Protein AF-A0A1C5IHU7-F1 (afdb_monomer)

Solvent-accessible surface area (backbone atoms only — not comparable to full-atom values): 5326 Å² total; per-residue (Å²): 133,82,77,77,76,76,43,34,25,43,37,31,35,39,27,50,35,51,57,88,59,82,53,92,80,67,52,68,44,97,45,90,46,33,44,54,76,47,76,47,72,54,83,83,52,26,27,37,43,30,29,42,18,58,28,91,43,71,70,53,25,52,56,53,37,53,53,38,53,40,53,43,35,49,75,34,62,26,49,68,67,82,63,42,79,79,42,75,46,74,51,82,90,122

Radius of gyration: 13.48 Å; Cα contacts (8 Å, |Δi|>4): 201; chains: 1; bounding box: 25×36×41 Å

pLDDT: mean 84.73, std 13.52, range [40.03, 96.44]

Secondary structure (DSSP, 8-state):
---PPPPEEEEEEEEES--S---GGGG--SSTTEEEEEEEEETTTEEEEEEEEE-SSHHHHHHHHHHHHHHHHHHTT---SS-EEEEEEEE---

Structure (mmCIF, N/CA/C/O backbone):
data_AF-A0A1C5IHU7-F1
#
_entry.id   AF-A0A1C5IHU7-F1
#
loop_
_atom_site.group_PDB
_atom_site.id
_atom_site.type_symbol
_atom_site.label_atom_id
_atom_site.label_alt_id
_atom_site.label_comp_id
_atom_site.label_asym_id
_atom_site.label_entity_id
_atom_site.label_seq_id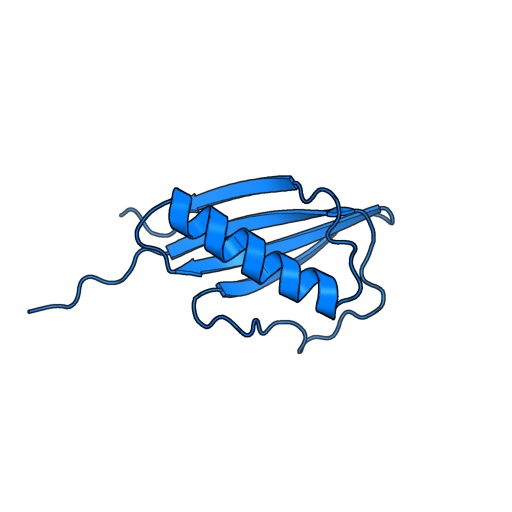
_atom_site.pdbx_PDB_ins_code
_atom_site.Cartn_x
_atom_site.Cartn_y
_atom_site.Cartn_z
_atom_site.occupancy
_atom_site.B_iso_or_equiv
_atom_site.auth_seq_id
_atom_site.auth_comp_id
_atom_site.auth_asym_id
_atom_site.auth_atom_id
_atom_site.pdbx_PDB_model_num
ATOM 1 N N . MET A 1 1 ? 10.241 21.566 24.233 1.00 40.03 1 MET A N 1
ATOM 2 C CA . MET A 1 1 ? 8.976 20.935 23.817 1.00 40.03 1 MET A CA 1
ATOM 3 C C . MET A 1 1 ? 9.339 20.008 22.674 1.00 40.03 1 MET A C 1
ATOM 5 O O . MET A 1 1 ? 9.578 20.495 21.577 1.00 40.03 1 MET A O 1
ATOM 9 N N . GLU A 1 2 ? 9.568 18.727 22.965 1.00 46.62 2 GLU A N 1
ATOM 10 C CA . GLU A 1 2 ? 9.785 17.723 21.919 1.00 46.62 2 GLU A CA 1
ATOM 11 C C . GLU A 1 2 ? 8.505 17.619 21.093 1.00 46.62 2 GLU A C 1
ATOM 13 O O . GLU A 1 2 ? 7.417 17.450 21.643 1.00 46.62 2 GLU A O 1
ATOM 18 N N . SER A 1 3 ? 8.625 17.790 19.778 1.00 51.75 3 SER A N 1
ATOM 19 C CA . SER A 1 3 ? 7.540 17.460 18.863 1.00 51.75 3 SER A CA 1
ATOM 20 C C . SER A 1 3 ? 7.362 15.950 18.934 1.00 51.75 3 SER A C 1
ATOM 22 O O . SER A 1 3 ? 8.286 15.224 18.571 1.00 51.75 3 SER A O 1
ATOM 24 N N . ALA A 1 4 ? 6.217 15.471 19.423 1.00 64.94 4 ALA A N 1
ATOM 25 C CA . ALA A 1 4 ? 5.904 14.049 19.352 1.00 64.94 4 ALA A CA 1
ATOM 26 C C . ALA A 1 4 ? 6.034 13.603 17.886 1.00 64.94 4 ALA A C 1
ATOM 28 O O . ALA A 1 4 ? 5.489 14.259 16.992 1.00 64.94 4 ALA A O 1
ATOM 29 N N . ALA A 1 5 ? 6.808 12.547 17.633 1.00 76.06 5 ALA A N 1
ATOM 30 C CA . ALA A 1 5 ? 6.926 11.989 16.294 1.00 76.06 5 ALA A CA 1
ATOM 31 C C . ALA A 1 5 ? 5.534 11.542 15.827 1.00 76.06 5 ALA A C 1
ATOM 33 O O . ALA A 1 5 ? 4.804 10.893 16.578 1.00 76.06 5 ALA A O 1
ATOM 34 N N . THR A 1 6 ? 5.141 11.922 14.610 1.00 83.00 6 THR A N 1
ATOM 35 C CA . THR A 1 6 ? 3.877 11.459 14.030 1.00 83.00 6 THR A CA 1
ATOM 36 C C . THR A 1 6 ? 3.927 9.935 13.898 1.00 83.00 6 THR A C 1
ATOM 38 O O . THR A 1 6 ? 4.910 9.429 13.346 1.00 83.00 6 THR A O 1
ATOM 41 N N . PRO A 1 7 ? 2.905 9.197 14.375 1.00 90.06 7 PRO A N 1
ATOM 42 C CA . PRO A 1 7 ? 2.851 7.755 14.201 1.00 90.06 7 PRO A CA 1
ATOM 43 C C . PRO A 1 7 ? 2.947 7.367 12.727 1.00 90.06 7 PRO A C 1
ATOM 45 O O . PRO A 1 7 ? 2.528 8.106 11.829 1.00 90.06 7 PRO A O 1
ATOM 48 N N . THR A 1 8 ? 3.488 6.179 12.481 1.00 93.25 8 THR A N 1
ATOM 49 C CA . THR A 1 8 ? 3.552 5.620 11.133 1.00 93.25 8 THR A CA 1
ATOM 50 C C . THR A 1 8 ? 2.770 4.325 11.064 1.00 93.25 8 THR A C 1
ATOM 52 O O . THR A 1 8 ? 2.626 3.616 12.054 1.00 93.25 8 THR A O 1
ATOM 55 N N . TRP A 1 9 ? 2.240 4.024 9.890 1.00 95.44 9 TRP A N 1
ATOM 56 C CA . TRP A 1 9 ? 1.393 2.870 9.628 1.00 95.44 9 TRP A CA 1
ATOM 57 C C . TRP A 1 9 ? 1.928 2.142 8.411 1.00 95.44 9 TRP A C 1
ATOM 59 O O . TRP A 1 9 ? 2.340 2.779 7.447 1.00 95.44 9 TRP A O 1
ATOM 69 N N . ILE A 1 10 ? 1.930 0.817 8.429 1.00 95.56 10 ILE A N 1
ATOM 70 C CA . ILE A 1 10 ? 2.180 0.027 7.227 1.00 95.56 10 ILE A CA 1
ATOM 71 C C . ILE A 1 10 ? 0.827 -0.341 6.646 1.00 95.56 10 ILE A C 1
ATOM 73 O O . ILE A 1 10 ? 0.007 -0.967 7.316 1.00 95.56 10 ILE A O 1
ATOM 77 N N . MET A 1 11 ? 0.620 0.044 5.393 1.00 96.44 11 MET A N 1
ATOM 78 C CA . MET A 1 11 ? -0.569 -0.299 4.633 1.00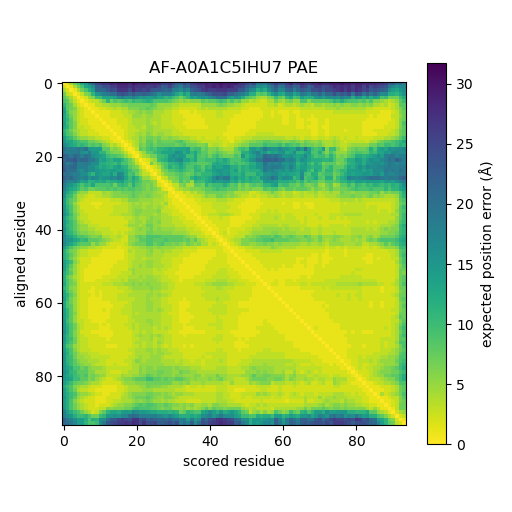 96.44 11 MET A CA 1
ATOM 79 C C . MET A 1 11 ? -0.181 -1.130 3.420 1.00 96.44 11 MET A C 1
ATOM 81 O O . MET A 1 11 ? 0.734 -0.764 2.681 1.00 96.44 11 MET A O 1
ATOM 85 N N . THR A 1 12 ? -0.909 -2.220 3.204 1.00 96.38 12 THR A N 1
ATOM 86 C CA . THR A 1 12 ? -0.757 -3.094 2.043 1.00 96.38 12 THR A CA 1
ATOM 87 C C . THR A 1 12 ? -2.095 -3.227 1.338 1.00 96.38 12 THR A C 1
ATOM 89 O O . THR A 1 12 ? -3.107 -3.575 1.953 1.00 96.38 12 THR A O 1
ATOM 92 N N . VAL A 1 13 ? -2.087 -2.958 0.037 1.00 96.31 13 VA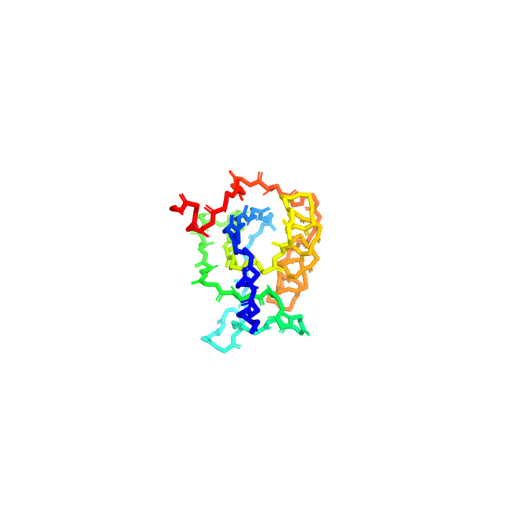L A N 1
ATOM 93 C CA . VAL A 1 13 ? -3.273 -2.974 -0.814 1.00 96.31 13 VAL A CA 1
ATOM 94 C C . VAL A 1 13 ? -3.041 -3.906 -1.989 1.00 96.31 13 VAL A C 1
ATOM 96 O O . VAL A 1 13 ? -2.004 -3.863 -2.652 1.00 96.31 13 VAL A O 1
ATOM 99 N N . GLU A 1 14 ? -4.032 -4.745 -2.240 1.00 95.38 14 GLU A N 1
ATOM 100 C CA . GLU A 1 14 ? -4.117 -5.601 -3.406 1.00 95.38 14 GLU A CA 1
ATOM 101 C C . GLU A 1 14 ? -4.925 -4.912 -4.508 1.00 95.38 14 GLU A C 1
ATOM 103 O O . GLU A 1 14 ? -6.010 -4.368 -4.275 1.00 95.38 14 GLU A O 1
ATOM 108 N N . TYR A 1 15 ? -4.392 -4.979 -5.724 1.00 93.19 15 TYR A N 1
ATOM 109 C CA . TYR A 1 15 ? -5.018 -4.498 -6.942 1.00 93.19 15 TYR A CA 1
ATOM 110 C C . TYR A 1 15 ? -5.144 -5.624 -7.963 1.00 93.19 15 TYR A C 1
ATOM 112 O O . TYR A 1 15 ? -4.242 -6.452 -8.127 1.00 93.19 15 TYR A O 1
ATOM 120 N N . ALA A 1 16 ? -6.249 -5.605 -8.707 1.00 91.25 16 ALA A N 1
ATOM 121 C CA . ALA A 1 16 ? -6.451 -6.502 -9.832 1.00 91.25 16 ALA A CA 1
ATOM 122 C C . ALA A 1 16 ? -5.568 -6.105 -11.028 1.00 91.25 16 ALA A C 1
ATOM 124 O O . ALA A 1 16 ? -5.506 -4.945 -11.441 1.00 91.25 16 ALA A O 1
ATOM 125 N N . GLY A 1 17 ? -4.944 -7.109 -11.633 1.00 86.25 17 GLY A N 1
ATOM 126 C CA . GLY A 1 17 ? -4.022 -6.984 -12.752 1.00 86.25 17 GLY A CA 1
ATOM 127 C C . GLY A 1 17 ? -2.556 -6.900 -12.334 1.00 86.25 17 GLY A C 1
ATOM 128 O O . GLY A 1 17 ? -2.196 -6.860 -11.157 1.00 86.25 17 GLY A O 1
ATOM 129 N N . VAL A 1 18 ? -1.691 -6.889 -13.342 1.00 82.00 18 VAL A N 1
ATOM 130 C CA . VAL A 1 18 ? -0.240 -6.778 -13.180 1.00 82.00 18 VAL A CA 1
ATOM 131 C C . VAL A 1 18 ? 0.253 -5.496 -13.826 1.00 82.00 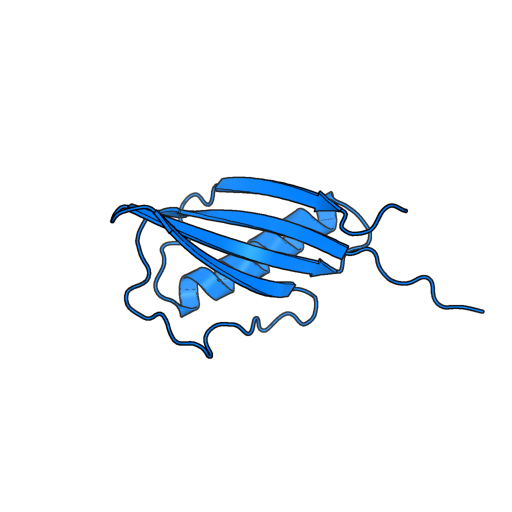18 VAL A C 1
ATOM 133 O O . VAL A 1 18 ? -0.195 -5.154 -14.918 1.00 82.00 18 VAL A O 1
ATOM 136 N N . SER A 1 19 ? 1.175 -4.796 -13.166 1.00 72.94 19 SER A N 1
ATOM 137 C CA . SER A 1 19 ? 1.838 -3.642 -13.774 1.00 72.94 19 SER A CA 1
ATOM 138 C C . SER A 1 19 ? 2.721 -4.099 -14.944 1.00 72.94 19 SER A C 1
ATOM 140 O O . SER A 1 19 ? 3.610 -4.931 -14.738 1.00 72.94 19 SER A O 1
ATOM 142 N N . PRO A 1 20 ? 2.537 -3.556 -16.159 1.00 66.12 20 PRO A N 1
ATOM 143 C CA . PRO A 1 20 ? 3.465 -3.764 -17.267 1.00 66.12 20 PRO A CA 1
ATOM 144 C C . PRO A 1 20 ? 4.643 -2.773 -17.252 1.00 66.12 20 PRO A C 1
ATOM 146 O O . PRO A 1 20 ? 5.560 -2.914 -18.057 1.00 66.12 20 PRO A O 1
ATOM 149 N N . ALA A 1 21 ? 4.603 -1.757 -16.384 1.00 64.50 21 ALA A N 1
ATOM 150 C CA . ALA A 1 21 ? 5.449 -0.569 -16.464 1.00 64.50 21 ALA A CA 1
ATOM 151 C C . ALA A 1 21 ? 6.467 -0.430 -15.320 1.00 64.50 21 ALA A C 1
ATOM 153 O O . ALA A 1 21 ? 7.133 0.597 -15.274 1.00 64.50 21 ALA A O 1
ATOM 154 N N . TRP A 1 22 ? 6.609 -1.442 -14.451 1.00 65.06 22 TRP A N 1
ATOM 155 C CA . TRP A 1 22 ? 7.495 -1.389 -13.283 1.00 65.06 22 TRP A CA 1
ATOM 156 C C . TRP A 1 22 ? 8.922 -0.942 -13.631 1.00 65.06 22 TRP A C 1
ATOM 158 O O . TRP A 1 22 ? 9.614 -1.571 -14.438 1.00 65.06 22 TRP A O 1
ATOM 168 N N . ARG A 1 23 ? 9.364 0.130 -12.975 1.00 66.88 23 ARG A N 1
ATOM 169 C CA . ARG A 1 23 ? 10.740 0.633 -12.942 1.00 66.88 23 ARG A CA 1
ATOM 170 C C . ARG A 1 23 ? 11.155 0.875 -11.492 1.00 66.88 23 ARG A C 1
ATOM 172 O O . ARG A 1 23 ? 10.318 1.197 -10.65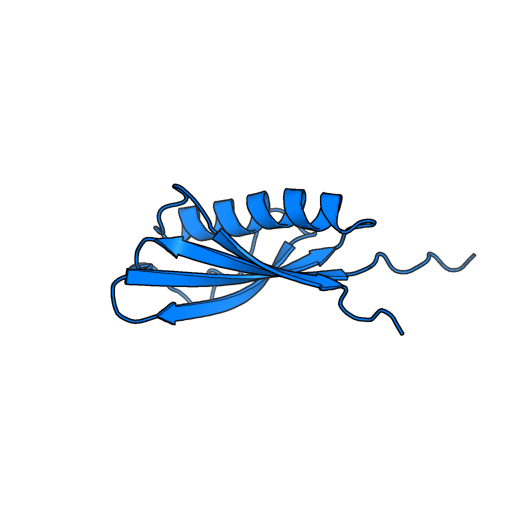3 1.00 66.88 23 ARG A O 1
ATOM 179 N N . GLU A 1 24 ? 12.450 0.750 -11.199 1.00 55.88 24 GLU A N 1
ATOM 180 C CA . GLU A 1 24 ? 13.014 1.018 -9.860 1.00 55.88 24 GLU A CA 1
ATOM 181 C C . GLU A 1 24 ? 12.630 2.410 -9.315 1.00 55.88 24 GLU A C 1
ATOM 183 O O . GLU A 1 24 ? 12.427 2.559 -8.113 1.00 55.88 24 GLU A O 1
ATOM 188 N N . ASP A 1 25 ? 12.409 3.392 -10.196 1.00 59.28 25 ASP A N 1
ATOM 189 C CA . ASP A 1 25 ? 12.046 4.772 -9.838 1.00 59.28 25 ASP A CA 1
ATOM 190 C C . ASP A 1 25 ? 10.535 5.023 -9.695 1.00 59.28 25 ASP A C 1
ATOM 192 O O . ASP A 1 25 ? 10.106 6.142 -9.399 1.00 59.28 25 ASP A O 1
ATOM 196 N N . ASP A 1 26 ? 9.696 3.995 -9.845 1.00 65.19 26 ASP A N 1
ATOM 197 C CA . ASP A 1 26 ? 8.254 4.124 -9.626 1.00 65.19 26 ASP A CA 1
ATOM 198 C C . ASP A 1 26 ? 7.904 4.291 -8.139 1.00 65.19 26 ASP A C 1
ATOM 200 O O . ASP A 1 26 ? 6.732 4.314 -7.797 1.00 65.19 26 ASP A O 1
ATOM 204 N N . GLY A 1 27 ? 8.871 4.386 -7.226 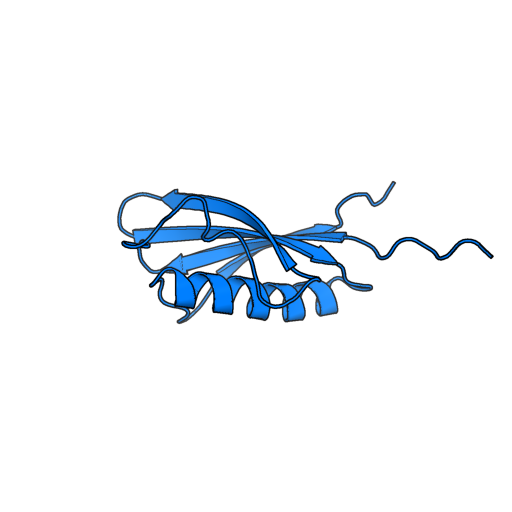1.00 58.62 27 GLY A N 1
ATOM 205 C CA . GLY A 1 27 ? 8.666 4.382 -5.775 1.00 58.62 27 GLY A CA 1
ATOM 206 C C . GLY A 1 27 ? 8.282 5.717 -5.126 1.00 58.62 27 GLY A C 1
ATOM 207 O O . GLY A 1 27 ? 8.361 5.819 -3.910 1.00 58.62 27 GLY A O 1
ATOM 208 N N . THR A 1 28 ? 7.892 6.762 -5.859 1.00 66.06 28 THR A N 1
ATOM 209 C CA . THR A 1 28 ? 7.597 8.085 -5.255 1.00 66.06 28 THR A CA 1
ATOM 210 C C . THR A 1 28 ? 6.112 8.422 -5.321 1.00 66.06 28 THR A C 1
ATOM 212 O O . THR A 1 28 ? 5.565 8.481 -6.410 1.00 66.06 28 THR A O 1
ATOM 215 N N . THR A 1 29 ? 5.404 8.644 -4.214 1.00 70.75 29 THR A N 1
ATOM 216 C CA . THR A 1 29 ? 4.066 9.265 -4.321 1.00 70.75 29 THR A CA 1
ATOM 217 C C . THR A 1 29 ? 4.189 10.786 -4.239 1.00 70.75 29 THR A C 1
ATOM 219 O O . THR A 1 29 ? 5.128 11.295 -3.631 1.00 70.75 29 THR A O 1
ATOM 222 N N . ASP A 1 30 ? 3.239 11.518 -4.825 1.00 77.62 30 ASP A N 1
ATOM 223 C CA . ASP A 1 30 ? 3.178 12.982 -4.680 1.00 77.62 30 ASP A CA 1
ATOM 224 C C . ASP A 1 30 ? 2.759 13.420 -3.259 1.00 77.62 30 ASP A C 1
ATOM 226 O O . ASP A 1 30 ? 2.753 14.612 -2.955 1.00 77.62 30 ASP A O 1
ATOM 230 N N . ASP A 1 31 ? 2.375 12.479 -2.384 1.00 85.00 31 ASP A N 1
ATOM 231 C CA . ASP A 1 31 ? 2.070 12.742 -0.977 1.00 85.00 31 ASP A CA 1
ATOM 232 C C . ASP A 1 31 ? 3.279 12.352 -0.119 1.00 85.00 31 ASP A C 1
ATOM 234 O O . ASP A 1 31 ? 3.598 11.177 0.049 1.00 85.00 31 ASP A O 1
ATOM 238 N N . SER A 1 32 ? 3.947 13.344 0.472 1.00 87.44 32 SER A N 1
ATOM 239 C CA . SER A 1 32 ? 5.120 13.120 1.326 1.00 87.44 32 SER A CA 1
ATOM 240 C C . SER A 1 32 ? 4.831 12.267 2.566 1.00 87.44 32 SER A C 1
ATOM 242 O O . SER A 1 32 ? 5.767 11.784 3.202 1.00 87.44 32 SER A O 1
ATOM 244 N N . ARG A 1 33 ? 3.554 12.056 2.914 1.00 91.25 33 ARG A N 1
ATOM 245 C CA . ARG A 1 33 ? 3.130 11.169 4.004 1.00 91.25 33 ARG A CA 1
ATOM 246 C C . ARG A 1 33 ? 3.036 9.709 3.583 1.00 91.25 33 ARG A C 1
ATOM 248 O O . ARG A 1 33 ? 2.907 8.870 4.465 1.00 91.25 33 ARG A O 1
ATOM 255 N N . VAL A 1 34 ? 3.089 9.393 2.289 1.00 93.06 34 VAL A N 1
ATOM 256 C CA . VAL A 1 34 ? 3.028 8.021 1.772 1.00 93.06 34 VAL A CA 1
ATOM 257 C C . VAL A 1 34 ? 4.354 7.678 1.116 1.00 93.06 34 VAL A C 1
ATOM 259 O O . VAL A 1 34 ? 4.682 8.168 0.036 1.00 93.06 34 VAL A O 1
ATOM 262 N N . ASN A 1 35 ? 5.102 6.793 1.765 1.00 91.06 35 ASN A N 1
ATOM 263 C CA . ASN A 1 35 ? 6.378 6.297 1.281 1.00 91.06 35 ASN A CA 1
ATOM 264 C C . ASN A 1 35 ? 6.227 4.851 0.779 1.00 91.06 35 ASN A C 1
ATOM 266 O O . ASN A 1 35 ? 6.078 3.944 1.604 1.00 91.06 35 ASN A O 1
ATOM 270 N N . PRO A 1 36 ? 6.233 4.614 -0.543 1.00 89.62 36 PRO A N 1
ATOM 271 C CA . PRO A 1 36 ? 6.250 3.280 -1.130 1.00 89.62 36 PRO A CA 1
ATOM 272 C C . PRO A 1 36 ? 7.429 2.456 -0.617 1.00 89.62 36 PRO A C 1
ATOM 274 O O . PRO A 1 36 ? 8.563 2.924 -0.600 1.00 89.62 36 PRO A O 1
ATOM 277 N N . ILE A 1 37 ? 7.170 1.214 -0.210 1.00 88.50 37 ILE A N 1
ATOM 278 C CA . ILE A 1 37 ? 8.221 0.321 0.306 1.00 88.50 37 ILE A CA 1
ATOM 279 C C . ILE A 1 37 ? 8.319 -0.999 -0.446 1.00 88.50 37 ILE A C 1
ATOM 281 O O . ILE A 1 37 ? 9.386 -1.606 -0.461 1.00 88.50 37 ILE A O 1
ATOM 285 N N . ALA A 1 38 ? 7.227 -1.465 -1.053 1.00 88.50 38 ALA A N 1
ATOM 286 C CA . ALA A 1 38 ? 7.239 -2.716 -1.790 1.00 88.50 38 ALA A CA 1
ATOM 287 C C . ALA A 1 38 ? 6.170 -2.744 -2.878 1.00 88.50 38 ALA A C 1
ATOM 289 O O . ALA A 1 38 ? 5.054 -2.256 -2.702 1.00 88.50 38 ALA A O 1
ATOM 290 N N . ILE A 1 39 ? 6.530 -3.395 -3.976 1.00 88.44 39 ILE A N 1
ATOM 291 C CA . ILE A 1 39 ? 5.626 -3.873 -5.010 1.00 88.44 39 ILE A CA 1
ATOM 292 C C . ILE A 1 39 ? 5.854 -5.375 -5.147 1.00 88.44 39 ILE A C 1
ATOM 294 O O . ILE A 1 39 ? 6.993 -5.838 -5.191 1.00 88.44 39 ILE A O 1
ATOM 298 N N . SER A 1 40 ? 4.778 -6.149 -5.194 1.00 88.50 40 SER A N 1
ATOM 299 C CA . SER A 1 40 ? 4.844 -7.589 -5.409 1.00 88.50 40 SER A CA 1
ATOM 300 C C . SER A 1 40 ? 3.816 -8.013 -6.442 1.00 88.50 40 SER A C 1
ATOM 302 O O . SER A 1 40 ? 2.719 -7.463 -6.518 1.00 88.50 40 SER A O 1
ATOM 304 N N . ARG A 1 41 ? 4.175 -9.006 -7.249 1.00 88.38 41 ARG A N 1
ATOM 305 C CA . ARG A 1 41 ? 3.310 -9.589 -8.269 1.00 88.38 41 ARG A CA 1
ATOM 306 C C . ARG A 1 41 ? 2.946 -11.004 -7.848 1.00 88.38 41 ARG A C 1
ATOM 308 O O . ARG A 1 41 ? 3.832 -11.834 -7.659 1.00 88.38 41 ARG A O 1
ATOM 315 N N . ILE A 1 42 ? 1.651 -11.297 -7.770 1.00 87.06 42 ILE A N 1
ATOM 316 C CA . ILE A 1 42 ? 1.157 -12.651 -7.504 1.00 87.06 42 ILE A CA 1
ATOM 317 C C . ILE A 1 42 ? 0.578 -13.213 -8.801 1.00 87.06 42 ILE A C 1
ATOM 319 O O . ILE A 1 42 ? -0.523 -12.861 -9.233 1.00 87.06 42 ILE A O 1
ATOM 323 N N . GLY A 1 43 ? 1.356 -14.088 -9.442 1.00 85.31 43 GLY A N 1
ATOM 324 C CA . GLY A 1 43 ? 0.994 -14.692 -10.723 1.00 85.31 43 GLY A CA 1
ATOM 325 C C . GLY A 1 43 ? 0.793 -13.645 -11.821 1.00 85.31 43 GLY A C 1
ATOM 326 O O . GLY A 1 43 ? 1.572 -12.707 -11.959 1.00 85.31 43 GLY A O 1
ATOM 327 N N . ASP A 1 44 ? -0.244 -13.803 -12.634 1.00 83.81 44 ASP A N 1
ATOM 328 C CA . ASP A 1 44 ? -0.629 -12.893 -13.717 1.00 83.81 44 ASP A CA 1
ATOM 329 C C . ASP A 1 44 ? -1.871 -12.048 -13.395 1.00 83.81 44 ASP A C 1
ATOM 331 O O . ASP A 1 44 ? -2.376 -11.341 -14.266 1.00 83.81 44 ASP A O 1
ATOM 335 N N . ARG A 1 45 ? -2.356 -12.096 -12.148 1.00 87.31 45 ARG A N 1
ATOM 336 C CA . ARG A 1 45 ? -3.668 -11.540 -11.787 1.00 87.31 45 ARG A CA 1
ATOM 337 C C . ARG A 1 45 ? -3.638 -10.408 -10.789 1.00 87.31 45 ARG A C 1
ATOM 339 O O . ARG A 1 45 ? -4.614 -9.670 -10.755 1.00 87.31 45 ARG A O 1
ATOM 346 N N . LEU A 1 46 ?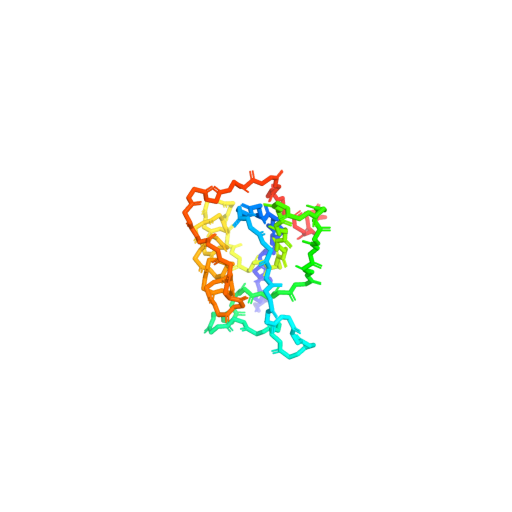 -2.603 -10.304 -9.962 1.00 90.69 46 LEU A N 1
ATOM 347 C CA . LEU A 1 46 ? -2.617 -9.400 -8.818 1.00 90.69 46 LEU A CA 1
ATOM 348 C C . LEU A 1 46 ? -1.291 -8.663 -8.671 1.00 90.69 46 LEU A C 1
ATOM 350 O O . LEU A 1 46 ? -0.210 -9.236 -8.858 1.00 90.69 46 LEU A O 1
ATOM 354 N N . THR A 1 47 ? -1.404 -7.406 -8.260 1.00 91.88 47 THR A N 1
ATOM 355 C CA . THR A 1 47 ? -0.297 -6.572 -7.803 1.00 91.88 47 THR A CA 1
ATOM 356 C C . THR A 1 47 ? -0.585 -6.139 -6.379 1.00 91.88 47 THR A C 1
ATOM 358 O O . THR A 1 47 ? -1.655 -5.613 -6.088 1.00 91.88 47 THR A O 1
ATOM 361 N N . ILE A 1 48 ? 0.382 -6.338 -5.496 1.00 92.62 48 ILE A N 1
ATOM 362 C CA . ILE A 1 48 ? 0.357 -5.838 -4.130 1.00 92.62 48 ILE A CA 1
ATOM 363 C C . ILE A 1 48 ? 1.271 -4.627 -4.055 1.00 92.62 48 ILE A C 1
ATOM 365 O O . ILE A 1 48 ? 2.428 -4.707 -4.467 1.00 92.62 48 ILE A O 1
ATOM 369 N N . LEU A 1 49 ? 0.760 -3.537 -3.491 1.00 92.38 49 LEU A N 1
ATOM 370 C CA . LEU A 1 49 ? 1.540 -2.355 -3.155 1.00 92.38 49 LEU A CA 1
ATOM 371 C C . LEU A 1 49 ? 1.522 -2.148 -1.644 1.00 92.38 49 LEU A C 1
ATOM 373 O O . LEU A 1 49 ? 0.461 -2.194 -1.020 1.00 92.38 49 LEU A O 1
ATOM 377 N N . SER A 1 50 ? 2.692 -1.882 -1.073 1.00 93.25 50 SER A N 1
ATOM 378 C CA . SER A 1 50 ? 2.839 -1.538 0.338 1.00 93.25 50 SER A CA 1
ATOM 379 C C . SER A 1 50 ? 3.514 -0.186 0.494 1.00 93.25 50 SER A C 1
ATOM 381 O O . SER A 1 50 ? 4.486 0.121 -0.203 1.00 93.25 50 SER A O 1
ATOM 383 N N . ALA A 1 51 ? 3.036 0.597 1.456 1.00 93.44 51 ALA A N 1
ATOM 384 C CA . ALA A 1 51 ? 3.623 1.875 1.829 1.00 93.44 51 ALA A CA 1
ATOM 385 C C . ALA A 1 51 ? 3.656 2.057 3.347 1.00 93.44 51 ALA A C 1
ATOM 387 O O . ALA A 1 51 ? 2.837 1.501 4.082 1.00 93.44 51 ALA A O 1
ATOM 388 N N . VAL A 1 52 ? 4.602 2.878 3.797 1.00 93.88 52 VAL A N 1
ATOM 389 C CA . VAL A 1 52 ? 4.556 3.504 5.118 1.00 93.88 52 VAL A CA 1
ATOM 390 C C . VAL A 1 52 ? 3.759 4.799 4.998 1.00 93.88 52 VAL A C 1
ATOM 392 O O . VAL A 1 52 ? 4.040 5.614 4.121 1.00 93.88 52 VAL A O 1
ATOM 395 N N . VAL A 1 53 ? 2.785 4.989 5.881 1.00 94.44 53 VAL A N 1
ATOM 396 C CA . VAL A 1 53 ? 1.886 6.142 5.920 1.00 94.44 53 VAL A CA 1
ATOM 397 C C . VAL A 1 53 ? 2.061 6.882 7.242 1.00 94.44 53 VAL A C 1
ATOM 399 O O . VAL A 1 53 ? 1.875 6.298 8.306 1.00 94.44 53 VAL A O 1
ATOM 402 N N . ALA A 1 54 ? 2.419 8.161 7.192 1.00 93.50 54 ALA A N 1
ATOM 403 C CA . ALA A 1 54 ? 2.460 9.028 8.366 1.00 93.50 54 ALA A CA 1
ATOM 404 C C . ALA A 1 54 ? 1.061 9.600 8.639 1.00 93.50 54 ALA A C 1
ATOM 406 O O . ALA A 1 54 ? 0.530 10.357 7.823 1.00 93.50 54 ALA A O 1
ATOM 407 N N . ALA A 1 55 ? 0.467 9.233 9.774 1.00 93.25 55 ALA A N 1
ATOM 408 C CA . ALA A 1 55 ? -0.886 9.639 10.147 1.00 93.25 55 ALA A CA 1
ATOM 409 C C . ALA A 1 55 ? -1.092 9.558 11.663 1.00 93.25 55 ALA A C 1
ATOM 411 O O . ALA A 1 55 ? -0.506 8.713 12.341 1.00 93.25 55 ALA A O 1
ATOM 412 N N . VAL A 1 56 ? -1.958 10.419 12.199 1.00 91.88 56 VAL A N 1
ATOM 413 C CA . VAL A 1 56 ? -2.229 10.492 13.642 1.00 91.88 56 VAL A CA 1
ATOM 414 C C . VAL A 1 56 ? -3.116 9.334 14.099 1.00 91.88 56 VAL A C 1
ATOM 416 O O . VAL A 1 56 ? -2.994 8.873 15.232 1.00 91.88 56 VAL A O 1
ATOM 419 N N . THR A 1 57 ? -3.997 8.844 13.224 1.00 92.50 57 THR A N 1
ATOM 420 C CA . THR A 1 57 ? -4.948 7.763 13.527 1.00 92.50 57 THR A CA 1
ATOM 421 C C . THR A 1 57 ? -4.933 6.675 12.458 1.00 92.50 57 THR A C 1
ATOM 423 O O . THR A 1 57 ? -4.520 6.920 11.327 1.00 92.50 57 THR A O 1
ATOM 426 N N . GLU A 1 58 ? -5.441 5.487 12.799 1.00 94.00 58 GLU A N 1
ATOM 427 C CA . GLU A 1 58 ? -5.608 4.382 11.843 1.00 94.00 58 GLU A CA 1
ATOM 428 C C . GLU A 1 58 ? -6.523 4.771 10.679 1.00 94.00 58 GLU A C 1
ATOM 430 O O . GLU A 1 58 ? -6.209 4.509 9.522 1.00 94.00 58 GLU A O 1
ATOM 435 N N . GLN A 1 59 ? -7.637 5.446 10.979 1.00 95.56 59 GLN A N 1
ATOM 436 C CA . GLN A 1 59 ? -8.595 5.891 9.967 1.00 95.56 59 GLN A CA 1
ATOM 437 C C . GLN A 1 59 ? -7.949 6.872 8.983 1.00 95.56 59 GLN A C 1
ATOM 439 O O . GLN A 1 59 ? -8.108 6.743 7.771 1.00 95.56 59 GLN A O 1
ATOM 444 N N . GLU A 1 60 ? -7.177 7.827 9.499 1.00 95.06 60 GLU A N 1
ATOM 445 C CA . GLU A 1 60 ? -6.432 8.765 8.663 1.00 95.06 60 GLU A CA 1
ATOM 446 C C . GLU A 1 60 ? -5.368 8.034 7.825 1.00 95.06 60 GLU A C 1
ATOM 448 O O . GLU A 1 60 ? -5.228 8.305 6.632 1.00 95.06 60 GLU A O 1
ATOM 453 N N . ALA A 1 61 ? -4.663 7.059 8.409 1.00 95.25 61 ALA A N 1
ATOM 454 C CA . ALA A 1 61 ? -3.697 6.231 7.691 1.00 95.25 61 ALA A CA 1
ATOM 455 C C . ALA A 1 61 ? -4.347 5.450 6.546 1.00 95.25 61 ALA A C 1
ATOM 457 O O . ALA A 1 61 ? -3.790 5.376 5.452 1.00 95.25 61 ALA A O 1
ATOM 458 N N . HIS A 1 62 ? -5.537 4.900 6.787 1.00 96.00 62 HIS A N 1
ATOM 459 C CA . HIS A 1 62 ? -6.321 4.184 5.792 1.00 96.00 62 HIS A CA 1
ATOM 460 C C . HIS A 1 62 ? -6.715 5.095 4.620 1.00 96.00 62 HIS A C 1
ATOM 462 O O . HIS A 1 62 ? -6.516 4.735 3.461 1.00 96.00 62 HIS A O 1
ATOM 468 N N . GLU A 1 63 ? -7.240 6.289 4.903 1.00 95.88 63 GLU A N 1
ATOM 469 C CA . GLU A 1 63 ? -7.671 7.249 3.879 1.00 95.88 63 GLU A CA 1
ATOM 470 C C . GLU A 1 63 ? -6.497 7.784 3.050 1.00 95.88 63 GLU A C 1
ATOM 472 O O . GLU A 1 63 ? -6.531 7.736 1.817 1.00 95.88 63 GLU A O 1
ATOM 477 N N . ILE A 1 64 ? -5.431 8.246 3.713 1.00 94.81 64 ILE A N 1
ATOM 478 C CA . ILE A 1 64 ? -4.218 8.743 3.051 1.00 94.81 64 ILE A CA 1
ATOM 479 C C . ILE A 1 64 ? -3.559 7.620 2.247 1.00 94.81 64 ILE A C 1
ATOM 481 O O . ILE A 1 64 ? -3.207 7.808 1.080 1.00 94.81 64 ILE A O 1
ATOM 485 N N . GLY A 1 65 ? -3.406 6.444 2.859 1.00 94.69 65 GLY A N 1
ATOM 486 C CA . GLY A 1 65 ? -2.747 5.297 2.255 1.00 94.69 65 GLY A CA 1
ATOM 487 C C . GLY A 1 65 ? -3.484 4.779 1.024 1.00 94.69 65 GLY A C 1
ATOM 488 O O . GLY A 1 65 ? -2.843 4.568 -0.005 1.00 94.69 65 GLY A O 1
ATOM 489 N N . LEU A 1 66 ? -4.819 4.664 1.064 1.00 95.00 66 LEU A N 1
ATOM 490 C CA . LEU A 1 66 ? -5.618 4.280 -0.108 1.00 95.00 66 LEU A CA 1
ATOM 491 C C . LEU A 1 66 ? -5.436 5.251 -1.275 1.00 95.00 66 LEU A C 1
ATOM 493 O O . LEU A 1 66 ? -5.285 4.818 -2.419 1.00 95.00 66 LEU A O 1
ATOM 497 N N . VAL A 1 67 ? -5.438 6.558 -1.003 1.00 93.94 67 VAL A N 1
ATOM 498 C CA . VAL A 1 67 ? -5.249 7.575 -2.043 1.00 93.94 67 VAL A CA 1
ATOM 499 C C . VAL A 1 67 ? -3.828 7.517 -2.606 1.00 93.94 67 VAL A C 1
ATOM 501 O O . VAL A 1 67 ? -3.658 7.502 -3.826 1.00 93.94 67 VAL A O 1
ATOM 504 N N . GLY A 1 68 ? -2.809 7.456 -1.746 1.00 92.88 68 GLY A N 1
ATOM 505 C CA . GLY A 1 68 ? -1.405 7.428 -2.161 1.00 92.88 68 GLY A CA 1
ATOM 506 C C . GLY A 1 68 ? -1.044 6.169 -2.951 1.00 92.88 68 GLY A C 1
ATOM 507 O O . GLY A 1 68 ? -0.498 6.266 -4.052 1.00 92.88 68 GLY A O 1
ATOM 508 N N . LEU A 1 69 ? -1.416 4.992 -2.441 1.00 92.94 69 LEU A N 1
ATOM 509 C CA . LEU A 1 69 ? -1.222 3.716 -3.132 1.00 92.94 69 LEU A CA 1
ATOM 510 C C . LEU A 1 69 ? -2.057 3.638 -4.415 1.00 92.94 69 LEU A C 1
ATOM 512 O O . LEU A 1 69 ? -1.577 3.123 -5.419 1.00 92.94 69 LEU A O 1
ATOM 516 N N . GLY A 1 70 ? -3.267 4.209 -4.430 1.00 92.50 70 GLY A N 1
ATOM 517 C CA . GLY A 1 70 ? -4.099 4.290 -5.631 1.00 92.50 70 GLY A CA 1
ATOM 518 C C . GLY A 1 70 ? -3.453 5.124 -6.739 1.00 92.50 70 GLY A C 1
ATOM 519 O O . GLY A 1 70 ? -3.401 4.692 -7.888 1.00 92.50 70 GLY A O 1
ATOM 520 N N . ARG A 1 71 ? -2.892 6.291 -6.406 1.00 90.44 71 ARG A N 1
ATOM 521 C CA . ARG A 1 71 ? -2.138 7.112 -7.370 1.00 90.44 71 ARG A CA 1
ATOM 522 C C . ARG A 1 71 ? -0.902 6.384 -7.885 1.00 90.44 71 ARG A C 1
ATOM 524 O O . ARG A 1 71 ? -0.634 6.410 -9.086 1.00 90.44 71 ARG A O 1
ATOM 531 N N . TRP A 1 72 ? -0.183 5.699 -6.996 1.00 89.00 72 TRP A N 1
ATOM 532 C CA . TRP A 1 72 ? 0.957 4.882 -7.392 1.00 89.00 72 TRP A CA 1
ATOM 533 C C . TRP A 1 72 ? 0.537 3.764 -8.357 1.00 89.00 72 TRP A C 1
ATOM 535 O O . TRP A 1 72 ? 1.123 3.654 -9.434 1.00 89.00 72 TRP A O 1
ATOM 545 N N . ALA A 1 73 ? -0.524 3.017 -8.035 1.00 90.56 73 ALA A N 1
ATOM 546 C CA . ALA A 1 73 ? -1.096 1.978 -8.889 1.00 90.56 73 ALA A CA 1
ATOM 547 C C . ALA A 1 73 ? -1.458 2.511 -10.285 1.00 90.56 73 ALA A C 1
ATOM 549 O O . ALA A 1 73 ? -1.070 1.911 -11.287 1.00 90.56 73 ALA A O 1
ATOM 550 N N . GLN A 1 74 ? -2.121 3.670 -10.372 1.00 89.31 74 GLN A N 1
ATOM 551 C CA . GLN A 1 74 ? -2.453 4.296 -11.659 1.00 89.31 74 GLN A CA 1
ATOM 552 C C . GLN A 1 74 ? -1.209 4.637 -12.474 1.00 89.31 74 GLN A C 1
ATOM 554 O O . GLN A 1 74 ? -1.171 4.350 -13.671 1.00 89.31 74 GLN A O 1
ATOM 559 N N . ARG A 1 75 ? -0.180 5.210 -11.837 1.00 86.62 75 ARG A N 1
ATOM 560 C CA . ARG A 1 75 ? 1.068 5.569 -12.523 1.00 86.62 75 ARG A CA 1
ATOM 561 C C . ARG A 1 75 ? 1.740 4.350 -13.147 1.00 86.62 75 ARG A C 1
ATOM 563 O O . ARG A 1 75 ? 2.212 4.432 -14.276 1.00 86.62 75 ARG A O 1
ATOM 570 N N . ILE A 1 76 ? 1.753 3.225 -12.436 1.00 86.06 76 ILE A N 1
ATOM 571 C CA . ILE A 1 76 ? 2.369 1.983 -12.919 1.00 86.06 76 ILE A CA 1
ATOM 572 C C . ILE A 1 76 ? 1.428 1.156 -13.813 1.00 86.06 76 ILE A C 1
ATOM 574 O O . ILE A 1 76 ? 1.733 0.008 -14.141 1.00 86.06 76 ILE A O 1
ATOM 578 N N . GLY A 1 77 ? 0.279 1.706 -14.214 1.00 87.75 77 GLY A N 1
ATOM 579 C CA . GLY A 1 77 ? -0.660 1.063 -15.136 1.00 87.75 77 GLY A CA 1
ATOM 580 C C . GLY A 1 77 ? -1.459 -0.094 -14.531 1.00 87.75 77 GLY A C 1
ATOM 581 O O . GLY A 1 77 ? -1.906 -0.973 -15.265 1.00 87.75 77 GLY A O 1
ATOM 582 N N . VAL A 1 78 ? -1.633 -0.117 -13.209 1.00 89.56 78 VAL A N 1
ATOM 583 C CA . VAL A 1 78 ? -2.475 -1.085 -12.494 1.00 89.56 78 VAL A CA 1
ATOM 584 C C . VAL A 1 78 ? -3.880 -0.510 -12.314 1.00 89.56 78 VAL A C 1
ATOM 586 O O . VAL A 1 78 ? -4.059 0.676 -12.036 1.00 89.56 78 VAL A O 1
ATOM 589 N N . SER A 1 79 ? -4.901 -1.354 -12.473 1.00 87.88 79 SER A N 1
ATOM 590 C CA . SER A 1 79 ? -6.291 -0.939 -12.278 1.00 87.88 79 SER A CA 1
ATOM 591 C C . SER A 1 79 ? -6.557 -0.611 -10.810 1.00 87.88 79 SER A C 1
ATOM 593 O O . SER A 1 79 ? -6.335 -1.441 -9.933 1.00 87.88 79 SER A O 1
ATOM 595 N N . THR A 1 80 ? -7.121 0.566 -10.544 1.00 87.25 80 THR A N 1
ATOM 596 C CA . THR A 1 80 ? -7.576 0.970 -9.202 1.00 87.25 80 THR A CA 1
ATOM 597 C C . THR A 1 80 ? -9.044 0.667 -8.935 1.00 87.25 80 THR A C 1
ATOM 599 O O . THR A 1 80 ? -9.627 1.225 -8.010 1.00 87.25 80 THR A O 1
ATOM 602 N N . HIS A 1 81 ? -9.677 -0.173 -9.753 1.00 87.56 81 HIS A N 1
ATOM 603 C CA . HIS A 1 81 ? -11.046 -0.606 -9.494 1.00 87.56 81 HIS A CA 1
ATOM 604 C C . HIS A 1 81 ? -11.048 -1.663 -8.388 1.00 87.56 81 HIS A C 1
ATOM 606 O O . HIS A 1 81 ? -10.359 -2.672 -8.510 1.00 87.56 81 HIS A O 1
ATOM 612 N N . ASN A 1 82 ? -11.853 -1.438 -7.347 1.00 86.06 82 ASN A N 1
ATOM 613 C CA . ASN A 1 82 ? -12.032 -2.343 -6.205 1.00 86.06 82 ASN A CA 1
ATOM 614 C C . ASN A 1 82 ? -10.710 -2.765 -5.522 1.00 86.06 82 ASN A C 1
ATOM 616 O O . ASN A 1 82 ? -10.425 -3.962 -5.444 1.00 86.06 82 ASN A O 1
ATOM 620 N N . PRO A 1 83 ? -9.891 -1.812 -5.032 1.00 92.00 83 PRO A N 1
ATOM 621 C CA . PRO A 1 83 ? -8.708 -2.156 -4.254 1.00 92.00 83 PRO A CA 1
ATOM 622 C C . PRO A 1 83 ? -9.121 -2.853 -2.956 1.00 92.00 83 PRO A C 1
ATOM 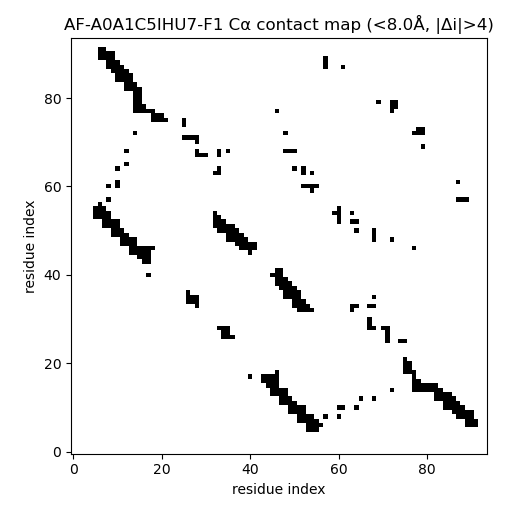624 O O . PRO A 1 83 ? -10.097 -2.457 -2.317 1.00 92.00 83 PRO A O 1
ATOM 627 N N . THR A 1 84 ? -8.361 -3.865 -2.547 1.00 95.25 84 THR A N 1
ATOM 628 C CA . THR A 1 84 ? -8.591 -4.563 -1.277 1.00 95.25 84 THR A CA 1
ATOM 629 C C . THR A 1 84 ? -7.467 -4.236 -0.310 1.00 95.25 84 THR A C 1
ATOM 631 O O . THR A 1 84 ? -6.305 -4.533 -0.577 1.00 95.25 84 THR A O 1
ATOM 634 N N . VAL A 1 85 ? -7.799 -3.626 0.828 1.00 94.31 85 VAL A N 1
ATOM 635 C CA . VAL A 1 85 ? -6.834 -3.440 1.917 1.00 94.31 85 VAL A CA 1
ATOM 636 C C . VAL A 1 85 ? -6.636 -4.783 2.603 1.00 94.31 85 VAL A C 1
ATOM 638 O O . VAL A 1 85 ? -7.560 -5.307 3.219 1.00 94.31 85 VAL A O 1
ATOM 641 N N . VAL A 1 86 ? -5.440 -5.351 2.475 1.00 94.19 86 VAL A N 1
ATOM 642 C CA . VAL A 1 86 ? -5.117 -6.669 3.044 1.00 94.19 86 VAL A CA 1
ATOM 643 C C . VAL A 1 86 ? -4.399 -6.560 4.386 1.00 94.19 86 VAL A C 1
ATOM 645 O O . VAL A 1 86 ? -4.435 -7.499 5.176 1.00 94.19 86 VAL A O 1
ATOM 648 N N . ALA A 1 87 ? -3.763 -5.419 4.663 1.00 93.50 87 ALA A N 1
ATOM 649 C CA . ALA A 1 87 ? -3.179 -5.129 5.965 1.00 93.50 87 ALA A CA 1
ATOM 650 C C . ALA A 1 87 ? -3.115 -3.621 6.227 1.00 93.50 87 ALA A C 1
ATOM 652 O O . ALA A 1 87 ? -2.761 -2.844 5.337 1.00 93.50 87 ALA A O 1
ATOM 653 N N . LEU A 1 88 ? -3.398 -3.244 7.471 1.00 94.06 88 LEU A N 1
ATOM 654 C CA . LEU A 1 88 ? -3.128 -1.929 8.034 1.00 94.06 88 LEU A CA 1
ATOM 655 C C . LEU A 1 88 ? -2.753 -2.113 9.503 1.00 94.06 88 LEU A C 1
ATOM 657 O O . LEU A 1 88 ? -3.514 -2.702 10.264 1.00 94.06 88 LEU A O 1
ATOM 661 N N . PHE A 1 89 ? -1.569 -1.658 9.894 1.00 91.62 89 PHE A N 1
ATOM 662 C CA . PHE A 1 89 ? -1.128 -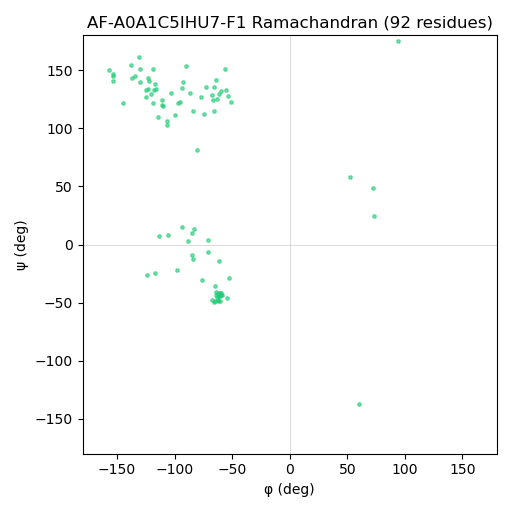1.725 11.284 1.00 91.62 89 PHE A CA 1
ATOM 663 C C . PHE A 1 89 ? -0.125 -0.621 11.585 1.00 91.62 89 PHE A C 1
ATOM 665 O O . PHE A 1 89 ? 0.664 -0.224 10.725 1.00 91.62 89 PHE A O 1
ATOM 672 N N . ALA A 1 90 ? -0.153 -0.123 12.816 1.00 88.56 90 ALA A N 1
ATOM 673 C CA . ALA A 1 90 ? 0.805 0.866 13.270 1.00 88.56 90 ALA A CA 1
ATOM 674 C C . ALA A 1 90 ? 2.213 0.260 13.320 1.00 88.56 90 ALA A C 1
ATOM 676 O O . ALA A 1 90 ? 2.427 -0.856 13.797 1.00 88.56 90 ALA A O 1
ATOM 677 N N . LYS A 1 91 ? 3.175 1.025 12.825 1.00 76.19 91 LYS A N 1
ATOM 678 C CA . LYS A 1 91 ? 4.598 0.749 12.911 1.00 76.19 91 LYS A CA 1
ATOM 679 C C . LYS A 1 91 ? 5.136 1.547 14.099 1.00 76.19 91 LYS A C 1
ATOM 681 O O . LYS A 1 91 ? 4.984 2.765 14.142 1.00 76.19 91 LYS A O 1
ATOM 686 N N . ASP A 1 92 ? 5.730 0.827 15.048 1.00 65.31 92 ASP A N 1
ATOM 687 C CA . ASP A 1 92 ? 6.352 1.357 16.268 1.00 65.31 92 ASP A CA 1
ATOM 688 C C . ASP A 1 92 ? 5.379 1.881 17.349 1.00 65.31 92 ASP A C 1
ATOM 690 O O . ASP A 1 92 ? 5.589 2.949 17.917 1.00 65.31 92 ASP A O 1
ATOM 694 N N . ILE A 1 93 ? 4.343 1.105 17.710 1.00 52.88 93 ILE A N 1
ATOM 695 C CA . ILE A 1 93 ? 3.725 1.254 19.045 1.00 52.88 93 ILE A CA 1
ATOM 696 C C . ILE A 1 93 ? 4.608 0.499 20.053 1.00 52.88 93 ILE A C 1
ATOM 698 O O . ILE A 1 93 ? 4.360 -0.670 20.353 1.00 52.88 93 ILE A O 1
ATOM 702 N N . GLY A 1 94 ? 5.691 1.144 20.485 1.00 40.62 94 GLY A N 1
ATOM 703 C CA . GLY A 1 94 ? 6.536 0.729 21.610 1.00 40.62 94 GLY A CA 1
ATOM 704 C C . GLY A 1 94 ? 6.290 1.608 22.823 1.00 40.62 94 GLY A C 1
ATOM 705 O O . GLY A 1 94 ? 6.148 2.835 22.622 1.00 40.62 94 GLY A O 1
#

Organism: NCBI:txid47857

Mean predicted aligned error: 5.84 Å

Foldseek 3Di:
DDDPAQWKKKWKKKFWFDQPQDDPPLQDFPDPQWGWDDWDDDPGTIIMTMTIGGHNDQVRSVVVHLVRVLVSCVVSPTDSPDMDTPDMDIDDPD

Sequence (94 aa):
MESAATPTWIMTVEYAGVSPAWREDDGTTDDSRVNPIAISRIGDRLTILSAVVAAVTEQEAHEIGLVGLGRWAQRIGVSTHNPTVVALFAKDIG

Nearest PDB structures (foldseek):
  7b90-assembly1_E  TM=4.658E-01  e=1.744E-02  Thermus thermophilus HB8
  7bfd-assembly1_K  TM=4.543E-01  e=2.863E-01  Thermus thermophilus HB8
  7bfe-assembly1_E  TM=3.750E-01  e=8.703E-02  Thermus thermophilus HB8
  4qfc-assembly1_B  TM=3.525E-01  e=2.698E-01  Homo sapiens